Protein AF-A0A1I5WFT8-F1 (afdb_monomer_lite)

Foldseek 3Di:
DCVVVVHDDDDDPPVDCVVPVVVVVVVVCCCPPPVPPDDDPDPVVVVVSVVVVVVCQQPPDQDVVVVRDRHD

pLDDT: mean 89.95, std 8.31, range [57.34, 98.38]

InterPro domains:
  IPR001584 Integrase, catalytic core [PF13333] (24-65)
  IPR001584 Integrase, catalytic core [PS50994] (1-72)
  IPR012337 Ribonuclease H-like superfamily [SSF53098] (2-71)
  IPR036397 Ribonuclease H superfamily [G3DSA:3.30.420.10] (1-71)
  IPR050900 Transposase IS3/IS150/IS904 [PTHR46889] (4-71)

Radius of gyration: 16.06 Å; chains: 1; bounding box: 39×27×38 Å

Secondary structure (DSSP, 8-state):
-TTTTTPPP--PPTT--TTHHHHHHHHHHHIIIIITT---SSHHHHHHHHHHHHHHHHHT--BGGGTSBPP-

Structure (mmCIF, N/CA/C/O backbone):
data_AF-A0A1I5WFT8-F1
#
_entry.id   AF-A0A1I5WFT8-F1
#
loop_
_atom_site.group_PDB
_atom_site.id
_atom_site.type_symbol
_atom_site.label_atom_id
_atom_site.label_alt_id
_atom_site.label_comp_id
_atom_site.label_asym_id
_atom_site.label_entity_id
_atom_site.label_seq_id
_atom_site.pdbx_PDB_ins_code
_atom_site.Cartn_x
_atom_site.Cartn_y
_atom_site.Cartn_z
_atom_site.occupancy
_atom_site.B_iso_or_equiv
_atom_site.auth_seq_id
_atom_site.auth_comp_id
_atom_site.auth_asym_id
_atom_site.auth_atom_id
_atom_site.pdbx_PDB_model_num
ATOM 1 N N . PHE A 1 1 ? 21.009 -8.885 4.700 1.00 89.31 1 PHE A N 1
ATOM 2 C CA . PHE A 1 1 ? 19.797 -9.425 4.051 1.00 89.31 1 PHE A CA 1
ATOM 3 C C . PHE A 1 1 ? 19.984 -9.559 2.541 1.00 89.31 1 PHE A C 1
ATOM 5 O O . PHE A 1 1 ? 20.166 -10.677 2.091 1.00 89.31 1 PHE A O 1
ATOM 12 N N . ALA A 1 2 ? 20.045 -8.471 1.764 1.00 90.38 2 ALA A N 1
ATOM 13 C CA . ALA A 1 2 ? 20.114 -8.557 0.298 1.00 90.38 2 ALA A CA 1
ATOM 14 C C . ALA A 1 2 ? 21.312 -9.356 -0.242 1.00 90.38 2 ALA A C 1
ATOM 16 O O . ALA A 1 2 ? 21.111 -10.283 -1.013 1.00 90.38 2 ALA A O 1
ATOM 17 N N . ASN A 1 3 ? 22.526 -9.100 0.256 1.00 90.94 3 ASN A N 1
ATOM 18 C CA . ASN A 1 3 ? 23.713 -9.878 -0.134 1.00 90.94 3 ASN A CA 1
ATOM 19 C C . ASN A 1 3 ? 23.613 -11.364 0.252 1.00 90.94 3 ASN A C 1
ATOM 21 O O . ASN A 1 3 ? 24.134 -12.218 -0.453 1.00 90.94 3 ASN A O 1
ATOM 25 N N . HIS A 1 4 ? 22.932 -11.675 1.360 1.00 95.81 4 HIS A N 1
ATOM 26 C CA . HIS A 1 4 ? 22.739 -13.052 1.822 1.00 95.81 4 HIS A CA 1
ATOM 27 C C . HIS A 1 4 ? 21.778 -13.825 0.906 1.00 95.81 4 HIS A C 1
ATOM 29 O O . HIS A 1 4 ? 22.015 -14.991 0.622 1.00 95.81 4 HIS A O 1
ATOM 35 N N . TYR A 1 5 ? 20.740 -13.154 0.398 1.00 95.88 5 TYR A N 1
ATOM 36 C CA . TYR A 1 5 ? 19.760 -13.717 -0.536 1.00 95.88 5 TYR A CA 1
ATOM 37 C C . TYR A 1 5 ? 20.064 -13.405 -2.012 1.00 95.88 5 TYR A C 1
ATOM 39 O O . TYR A 1 5 ? 19.209 -13.626 -2.863 1.00 95.88 5 TYR A O 1
ATOM 47 N N . GLN A 1 6 ? 21.254 -12.874 -2.320 1.00 95.00 6 GLN A N 1
ATOM 48 C CA . GLN A 1 6 ? 21.676 -12.485 -3.675 1.00 95.00 6 GLN A CA 1
ATOM 49 C C . GLN A 1 6 ? 20.668 -11.570 -4.404 1.00 95.00 6 GLN A C 1
ATOM 51 O O . GLN A 1 6 ? 20.493 -11.644 -5.619 1.00 95.00 6 GLN A O 1
ATOM 56 N N . LEU A 1 7 ? 20.000 -10.687 -3.659 1.00 94.56 7 LEU A N 1
ATOM 57 C CA . LEU A 1 7 ? 19.054 -9.722 -4.214 1.00 94.56 7 LEU A CA 1
ATOM 58 C C . LEU A 1 7 ? 19.804 -8.523 -4.797 1.00 94.56 7 LEU A C 1
ATOM 60 O O . LEU A 1 7 ? 20.643 -7.917 -4.129 1.00 94.56 7 LEU A O 1
ATOM 64 N N . ILE A 1 8 ? 19.451 -8.141 -6.022 1.00 92.12 8 ILE A N 1
ATOM 65 C CA . ILE A 1 8 ? 19.990 -6.949 -6.676 1.00 92.12 8 ILE A CA 1
ATOM 66 C C . ILE A 1 8 ? 19.174 -5.737 -6.233 1.00 92.12 8 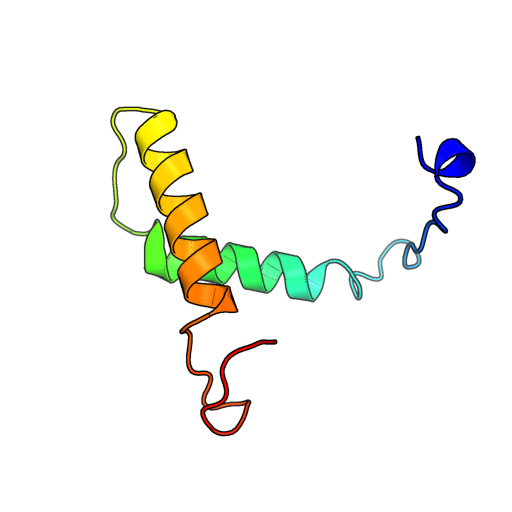ILE A C 1
ATOM 68 O O . ILE A 1 8 ? 17.956 -5.695 -6.401 1.00 92.12 8 ILE A O 1
ATOM 72 N N . HIS A 1 9 ? 19.847 -4.729 -5.685 1.00 86.25 9 HIS A N 1
ATOM 73 C CA . HIS A 1 9 ? 19.211 -3.450 -5.396 1.00 86.25 9 HIS A CA 1
ATOM 74 C C . HIS A 1 9 ? 18.982 -2.690 -6.702 1.00 86.25 9 HIS A C 1
ATOM 76 O O . HIS A 1 9 ? 19.931 -2.379 -7.420 1.00 86.25 9 HIS A O 1
ATOM 82 N N . SER A 1 10 ? 17.727 -2.353 -6.982 1.00 84.50 10 SER A N 1
ATOM 83 C CA . SER A 1 10 ? 17.351 -1.493 -8.100 1.00 84.50 10 SER A CA 1
ATOM 84 C C . SER A 1 10 ? 16.752 -0.212 -7.541 1.00 84.50 10 SER A C 1
ATOM 86 O O . SER A 1 10 ? 15.670 -0.245 -6.965 1.00 84.50 10 SER A O 1
ATOM 88 N N . MET A 1 11 ? 17.466 0.902 -7.697 1.00 84.25 11 MET A N 1
ATOM 89 C CA . MET A 1 11 ? 17.020 2.228 -7.273 1.00 84.25 11 MET A CA 1
ATOM 90 C C . MET A 1 11 ? 17.140 3.194 -8.447 1.00 84.25 11 MET A C 1
ATOM 92 O O . MET A 1 11 ? 18.186 3.263 -9.101 1.00 84.25 11 MET A O 1
ATOM 96 N N . SER A 1 12 ? 16.086 3.964 -8.699 1.00 83.31 12 SER A N 1
ATOM 97 C CA . SER A 1 12 ? 16.140 5.076 -9.648 1.00 83.31 12 SER A CA 1
ATOM 98 C C . SER A 1 12 ? 17.081 6.188 -9.153 1.00 83.31 12 SER A C 1
ATOM 100 O O . SER A 1 12 ? 17.379 6.301 -7.962 1.00 83.31 12 SER A O 1
ATOM 102 N N . AR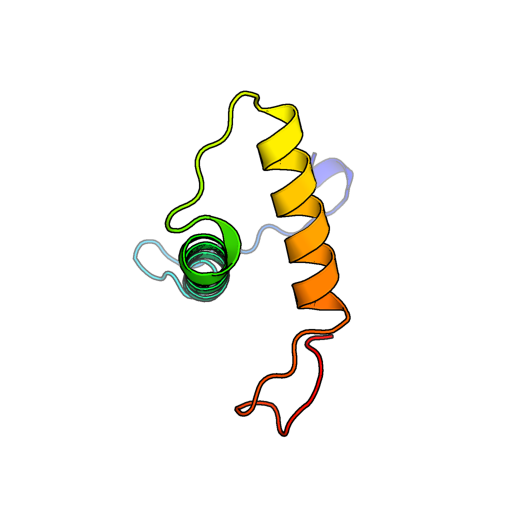G A 1 13 ? 17.567 7.046 -10.065 1.00 86.25 13 ARG A N 1
ATOM 103 C CA . ARG A 1 13 ? 18.346 8.239 -9.675 1.00 86.25 13 ARG A CA 1
ATOM 104 C C . ARG A 1 13 ? 17.519 9.140 -8.753 1.00 86.25 13 ARG A C 1
ATOM 106 O O . ARG A 1 13 ? 16.306 9.240 -8.909 1.00 86.25 13 ARG A O 1
ATOM 113 N N . VAL A 1 14 ? 18.189 9.867 -7.859 1.00 86.06 14 VAL A N 1
ATOM 114 C CA . VAL A 1 14 ? 17.547 10.891 -7.018 1.00 86.06 14 VAL A CA 1
ATOM 115 C C . VAL A 1 14 ? 16.720 11.844 -7.893 1.00 86.06 14 VAL A C 1
ATOM 117 O O . VAL A 1 14 ? 17.196 12.316 -8.926 1.00 86.06 14 VAL A O 1
ATOM 120 N N . GLY A 1 15 ? 15.463 12.081 -7.509 1.00 83.88 15 GLY A N 1
ATOM 121 C CA . GLY A 1 15 ? 14.510 12.884 -8.287 1.00 83.88 15 GLY A CA 1
ATOM 122 C C . GLY A 1 15 ? 13.799 12.138 -9.427 1.00 83.88 15 GLY A C 1
ATOM 123 O O . GLY A 1 15 ? 13.040 12.753 -10.174 1.00 83.88 15 GLY A O 1
ATOM 124 N N . LYS A 1 16 ? 14.010 10.824 -9.582 1.00 83.06 16 LYS A N 1
ATOM 125 C CA . LYS A 1 16 ? 13.234 9.952 -10.477 1.00 83.06 16 LYS A CA 1
ATOM 126 C C . LYS A 1 16 ? 12.432 8.959 -9.639 1.00 83.06 16 LYS A C 1
ATOM 128 O O . LYS A 1 16 ? 12.999 8.040 -9.074 1.00 83.06 16 LYS A O 1
ATOM 133 N N . CYS A 1 17 ? 11.115 9.135 -9.590 1.00 83.06 17 CYS A N 1
ATOM 134 C CA . CYS A 1 17 ? 10.181 8.298 -8.829 1.00 83.06 17 CYS A CA 1
ATOM 135 C C . CYS A 1 17 ? 9.537 7.195 -9.687 1.00 83.06 17 CYS A C 1
ATOM 137 O O . CYS A 1 17 ? 8.358 6.896 -9.531 1.00 83.06 17 CYS A O 1
ATOM 139 N N . ILE A 1 18 ? 10.270 6.626 -10.648 1.00 83.50 18 ILE A N 1
ATOM 140 C CA . ILE A 1 18 ? 9.692 5.675 -11.617 1.00 83.50 18 ILE A CA 1
ATOM 141 C C . ILE A 1 18 ? 9.225 4.396 -10.909 1.00 83.50 18 ILE A C 1
ATOM 143 O O . ILE A 1 18 ? 8.171 3.852 -11.223 1.00 83.50 18 ILE A O 1
ATOM 147 N N . ASP A 1 19 ? 10.006 3.956 -9.930 1.00 83.50 19 ASP A N 1
ATOM 148 C CA . ASP A 1 19 ? 9.702 2.858 -9.013 1.00 83.50 19 ASP A CA 1
ATOM 149 C C . ASP A 1 19 ? 8.620 3.237 -7.987 1.00 83.50 19 ASP A C 1
ATOM 151 O O . ASP A 1 19 ? 7.752 2.427 -7.669 1.00 83.50 19 ASP A O 1
ATOM 155 N N . ASN A 1 20 ? 8.643 4.476 -7.496 1.00 87.56 20 ASN A N 1
ATOM 156 C CA . ASN A 1 20 ? 7.763 4.924 -6.420 1.00 87.56 20 ASN A CA 1
ATOM 157 C C . ASN A 1 20 ? 6.343 5.325 -6.884 1.00 87.56 20 ASN A C 1
ATOM 159 O O . ASN A 1 20 ? 5.369 5.106 -6.170 1.00 87.56 20 ASN A O 1
ATOM 163 N N . GLY A 1 21 ? 6.183 5.867 -8.092 1.00 90.56 21 GLY A N 1
ATOM 164 C CA . GLY A 1 21 ? 4.888 6.341 -8.596 1.00 90.56 21 GLY A CA 1
ATOM 165 C C . GLY A 1 21 ? 3.783 5.269 -8.620 1.00 90.56 21 GLY A C 1
ATOM 166 O O . GLY A 1 21 ? 2.669 5.538 -8.162 1.00 90.56 21 GLY A O 1
ATOM 167 N N . PRO A 1 22 ? 4.049 4.038 -9.100 1.00 89.44 22 PRO A N 1
ATOM 168 C CA . PRO A 1 22 ? 3.068 2.953 -9.056 1.00 89.44 22 PRO A CA 1
ATOM 169 C C . PRO A 1 22 ? 2.625 2.587 -7.634 1.00 89.44 22 PRO A C 1
ATOM 171 O O . PRO A 1 22 ? 1.430 2.406 -7.395 1.00 89.44 22 PRO A O 1
ATOM 174 N N . ILE A 1 23 ? 3.560 2.508 -6.681 1.00 92.06 23 ILE A N 1
ATOM 175 C CA . ILE A 1 23 ? 3.228 2.154 -5.296 1.00 92.06 23 ILE A CA 1
ATOM 176 C C . ILE A 1 23 ? 2.490 3.299 -4.585 1.00 92.06 23 ILE A C 1
ATOM 178 O O . ILE A 1 23 ? 1.548 3.046 -3.837 1.00 92.06 23 ILE A O 1
ATOM 182 N N . GLU A 1 24 ? 2.821 4.560 -4.876 1.00 94.75 24 GLU A N 1
ATOM 183 C CA . GLU A 1 24 ? 2.055 5.721 -4.402 1.00 94.75 24 GLU A CA 1
ATOM 184 C C . GLU A 1 24 ? 0.613 5.700 -4.911 1.00 94.75 24 GLU A C 1
ATOM 186 O O . GLU A 1 24 ? -0.323 5.918 -4.138 1.00 94.75 24 GLU A O 1
ATOM 191 N N . ASN A 1 25 ? 0.414 5.391 -6.195 1.00 92.38 25 ASN A N 1
ATOM 192 C CA . ASN A 1 25 ? -0.918 5.277 -6.780 1.00 92.38 25 ASN A CA 1
ATOM 193 C C . ASN A 1 25 ? -1.741 4.158 -6.121 1.00 92.38 25 ASN A C 1
ATOM 195 O O . ASN A 1 25 ? -2.916 4.357 -5.793 1.00 92.38 25 ASN A O 1
ATOM 199 N N . PHE A 1 26 ? -1.115 3.009 -5.870 1.00 92.94 26 PHE A N 1
ATOM 200 C CA . PHE A 1 26 ? -1.736 1.902 -5.151 1.00 92.94 26 PHE A CA 1
ATOM 201 C C . PHE A 1 26 ? -2.189 2.317 -3.744 1.00 92.94 26 PHE A C 1
ATOM 203 O O . PHE A 1 26 ? -3.349 2.116 -3.378 1.00 92.94 26 PHE A O 1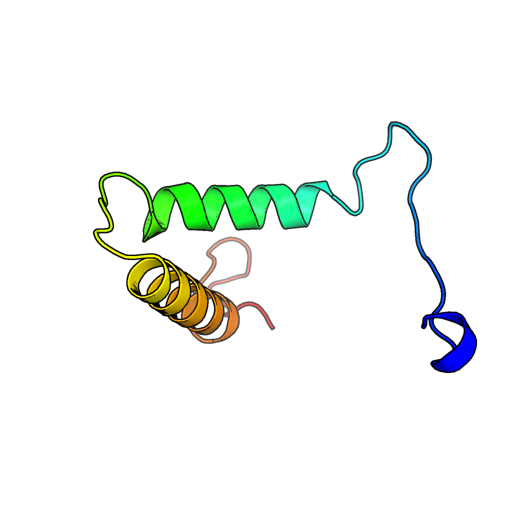
ATOM 210 N N . TRP A 1 27 ? -1.319 2.978 -2.974 1.00 94.94 27 TRP A N 1
ATOM 211 C CA . TRP A 1 27 ? -1.679 3.470 -1.642 1.00 94.94 27 TRP A CA 1
ATOM 212 C C . TRP A 1 27 ? -2.764 4.546 -1.672 1.00 94.94 27 TRP A C 1
ATOM 214 O O . TRP A 1 27 ? -3.626 4.559 -0.793 1.00 94.94 27 TRP A O 1
ATOM 224 N N . GLY A 1 28 ? -2.755 5.429 -2.673 1.00 96.31 28 GLY A N 1
ATOM 225 C CA . GLY A 1 28 ? -3.836 6.391 -2.893 1.00 96.31 28 GLY A CA 1
ATOM 226 C C . GLY A 1 28 ? -5.179 5.694 -3.108 1.00 96.31 28 GLY A C 1
ATOM 227 O O . GLY A 1 28 ? -6.179 6.077 -2.509 1.00 96.31 28 GLY A O 1
ATOM 228 N N . THR A 1 29 ? -5.176 4.607 -3.876 1.00 94.81 29 THR A N 1
ATOM 229 C CA . THR A 1 29 ? -6.368 3.800 -4.157 1.00 94.81 29 THR A CA 1
ATOM 230 C C . THR A 1 29 ? -6.911 3.113 -2.903 1.00 94.81 29 THR A C 1
ATOM 232 O O . THR A 1 29 ? -8.104 3.208 -2.627 1.00 94.81 29 THR A O 1
ATOM 235 N N . ILE A 1 30 ? -6.045 2.486 -2.095 1.00 96.12 30 ILE A N 1
ATOM 236 C CA . ILE A 1 30 ? -6.439 1.900 -0.799 1.00 96.12 30 ILE A CA 1
ATOM 237 C C . ILE A 1 30 ? -7.088 2.963 0.091 1.00 96.12 30 ILE A C 1
ATOM 239 O O . ILE A 1 30 ? -8.141 2.732 0.689 1.00 96.12 30 ILE A O 1
ATOM 243 N N . LYS A 1 31 ? -6.456 4.136 0.189 1.00 96.44 31 LYS A N 1
ATOM 244 C CA . LYS A 1 31 ? -6.951 5.214 1.045 1.00 96.44 31 LYS A CA 1
ATOM 245 C C . LYS A 1 31 ? -8.318 5.712 0.594 1.00 96.44 31 LYS A C 1
ATOM 247 O O . LYS A 1 31 ? -9.167 5.964 1.438 1.00 96.44 31 LYS A O 1
ATOM 252 N N . GLU A 1 32 ? -8.522 5.830 -0.709 1.00 96.75 32 GLU A N 1
ATOM 253 C CA . GLU A 1 32 ? -9.747 6.369 -1.289 1.00 96.75 32 GLU A CA 1
ATOM 254 C C . GLU A 1 32 ? -10.917 5.379 -1.247 1.00 96.75 32 GLU A C 1
ATOM 256 O O . GLU A 1 32 ? -12.024 5.753 -0.871 1.00 96.75 32 GLU A O 1
ATOM 261 N N . GLU A 1 33 ? -10.681 4.120 -1.611 1.00 94.88 33 GLU A N 1
ATOM 262 C CA . GLU A 1 33 ? -11.755 3.135 -1.780 1.00 94.88 33 GLU A CA 1
ATOM 263 C C . GLU A 1 33 ? -12.075 2.349 -0.504 1.00 94.88 33 GLU A C 1
ATOM 265 O O . GLU A 1 33 ? -13.216 1.931 -0.320 1.00 94.88 33 GLU A O 1
ATOM 270 N N . MET A 1 34 ? -11.084 2.116 0.363 1.00 95.31 34 MET A N 1
ATOM 271 C CA . MET A 1 34 ? -11.247 1.295 1.570 1.00 95.31 34 MET A CA 1
ATOM 272 C C . MET A 1 34 ? -11.257 2.130 2.848 1.00 95.31 34 MET A C 1
ATOM 274 O O . MET A 1 34 ? -12.094 1.913 3.723 1.00 95.31 34 MET A O 1
ATOM 278 N N . TYR A 1 35 ? -10.314 3.064 2.978 1.00 96.31 35 TYR A N 1
ATOM 279 C CA . TYR A 1 35 ? -10.094 3.775 4.239 1.00 96.31 35 TYR A CA 1
ATOM 280 C C . TYR A 1 35 ? -10.964 5.030 4.387 1.00 96.31 35 TYR A C 1
ATOM 282 O O . TYR A 1 35 ? -11.314 5.419 5.503 1.00 96.31 35 TYR A O 1
ATOM 290 N N . ARG A 1 36 ? -11.303 5.705 3.283 1.00 96.44 36 ARG A N 1
ATOM 291 C CA . ARG A 1 36 ? -11.993 6.995 3.332 1.00 96.44 36 ARG A CA 1
ATOM 292 C C . ARG A 1 36 ? -13.360 6.857 4.008 1.00 96.44 36 ARG A C 1
ATOM 294 O O . ARG A 1 36 ? -14.131 5.957 3.702 1.00 96.44 36 ARG A O 1
ATOM 301 N N . LEU A 1 37 ? -13.661 7.796 4.911 1.00 93.88 37 LEU A N 1
ATOM 302 C CA . LEU A 1 37 ? -14.880 7.837 5.740 1.00 93.88 37 LEU A CA 1
ATOM 303 C C . LEU A 1 37 ? -15.040 6.671 6.730 1.00 93.88 37 LEU A C 1
ATOM 305 O O . LEU A 1 37 ? -16.110 6.523 7.319 1.00 93.88 37 LEU A O 1
ATOM 309 N N . LYS A 1 38 ? -13.991 5.876 6.956 1.00 95.12 38 LYS A N 1
ATOM 310 C CA . LYS A 1 38 ? -14.000 4.794 7.935 1.00 95.12 38 LYS A CA 1
ATOM 311 C C . LYS A 1 38 ? -13.164 5.156 9.157 1.00 95.12 38 LYS A C 1
ATOM 313 O O . LYS A 1 38 ? -12.058 5.679 9.040 1.00 95.12 38 LYS A O 1
ATOM 318 N N . THR A 1 39 ? -13.697 4.864 10.338 1.00 96.25 39 THR A N 1
ATOM 319 C CA . THR A 1 39 ? -12.975 4.962 11.607 1.00 96.25 39 THR A CA 1
ATOM 320 C C . THR A 1 39 ? -12.700 3.567 12.146 1.00 96.25 39 THR A C 1
ATOM 322 O O . THR A 1 39 ? -13.514 2.655 12.005 1.00 96.25 39 THR A O 1
ATOM 325 N N . TYR A 1 40 ? -11.531 3.403 12.757 1.00 96.75 40 TYR A N 1
ATOM 326 C CA . TYR A 1 40 ? -11.087 2.144 13.338 1.00 96.75 40 TYR A CA 1
ATOM 327 C C . TYR A 1 40 ? -10.888 2.323 14.835 1.00 96.75 40 TYR A C 1
ATOM 329 O O . TYR A 1 40 ? -10.334 3.328 15.278 1.00 96.75 40 TYR A O 1
ATOM 337 N N . THR A 1 41 ? -11.350 1.347 15.608 1.00 96.56 41 THR A N 1
ATOM 338 C CA . THR A 1 41 ? -11.199 1.319 17.067 1.00 96.56 41 THR A CA 1
ATOM 339 C C . THR A 1 41 ? -9.965 0.536 17.513 1.00 96.56 41 THR A C 1
ATOM 341 O O . THR A 1 41 ? -9.555 0.671 18.663 1.00 96.56 41 THR A O 1
ATOM 344 N N . SER A 1 42 ? -9.362 -0.256 16.620 1.00 98.00 42 SER A N 1
ATOM 345 C CA . SER A 1 42 ? -8.140 -1.016 16.875 1.00 98.00 42 SER A CA 1
ATOM 346 C C . SER A 1 42 ? -7.239 -1.081 15.642 1.00 98.00 42 SER A C 1
ATOM 348 O O . SER A 1 42 ? -7.691 -0.919 14.503 1.00 98.00 42 SER A O 1
ATOM 350 N N . PHE A 1 43 ? -5.951 -1.323 15.880 1.00 97.69 43 PHE A N 1
ATOM 351 C CA . PHE A 1 43 ? -4.973 -1.519 14.814 1.00 97.69 43 PHE A CA 1
ATOM 352 C C . PHE A 1 43 ? -5.257 -2.809 14.035 1.00 97.69 43 PHE A C 1
ATOM 354 O O . PHE A 1 43 ? -5.187 -2.816 12.810 1.00 97.69 43 PHE A O 1
ATOM 361 N N . GLU A 1 44 ? -5.655 -3.870 14.731 1.00 98.38 44 GLU A N 1
ATOM 362 C CA . GLU A 1 44 ? -5.942 -5.189 14.166 1.00 98.38 44 GLU A CA 1
ATOM 363 C C . GLU A 1 44 ? -7.093 -5.125 13.155 1.00 98.38 44 GLU A C 1
ATOM 365 O O . GLU A 1 44 ? -7.039 -5.770 12.111 1.00 98.38 44 GLU A O 1
ATOM 370 N N . ALA A 1 45 ? -8.114 -4.300 13.422 1.00 97.88 45 ALA A N 1
ATOM 371 C CA . ALA A 1 45 ? -9.217 -4.096 12.487 1.00 97.88 45 ALA A CA 1
ATOM 372 C C . ALA A 1 45 ? -8.744 -3.403 11.197 1.00 97.88 45 ALA A C 1
ATOM 374 O O . ALA A 1 45 ? -9.133 -3.799 10.099 1.00 97.88 45 ALA A O 1
ATOM 375 N N . LEU A 1 46 ? -7.869 -2.399 11.319 1.00 97.69 46 LEU A N 1
ATOM 376 C CA . LEU A 1 46 ? -7.268 -1.729 10.166 1.00 97.69 46 LEU A CA 1
ATOM 377 C C . LEU A 1 46 ? -6.365 -2.682 9.369 1.00 97.69 46 LEU A C 1
ATOM 379 O O . LEU A 1 46 ? -6.446 -2.729 8.142 1.00 97.69 46 LEU A O 1
ATOM 383 N N . GLU A 1 47 ? -5.515 -3.448 10.051 1.00 98.06 47 GLU A N 1
ATOM 384 C CA . GLU A 1 47 ? -4.624 -4.425 9.425 1.00 98.06 47 GLU A CA 1
ATOM 385 C C . GLU A 1 47 ? -5.417 -5.492 8.658 1.00 98.06 47 GLU A C 1
ATOM 387 O O . GLU A 1 47 ? -5.092 -5.804 7.506 1.00 98.06 47 GLU A O 1
ATOM 392 N N . GLN A 1 48 ? -6.489 -6.013 9.263 1.00 98.06 48 GLN A N 1
ATOM 393 C CA . GLN A 1 48 ? -7.356 -7.005 8.639 1.00 98.06 48 GLN A CA 1
ATOM 394 C C . GLN A 1 48 ? -7.973 -6.478 7.340 1.00 98.06 48 GLN A C 1
ATOM 396 O O . GLN A 1 48 ? -7.926 -7.170 6.317 1.00 98.06 48 GLN A O 1
ATOM 401 N N . ASP A 1 49 ? -8.495 -5.252 7.350 1.00 97.56 49 ASP A N 1
ATOM 402 C CA . ASP A 1 49 ? -9.109 -4.649 6.168 1.00 97.56 49 ASP A CA 1
ATOM 403 C C . ASP A 1 49 ? -8.093 -4.325 5.076 1.00 97.56 49 ASP A C 1
ATOM 405 O O . ASP A 1 49 ? -8.354 -4.592 3.901 1.00 97.56 49 ASP A O 1
ATOM 409 N N . ILE A 1 50 ? -6.904 -3.831 5.436 1.00 97.50 50 ILE A N 1
ATOM 410 C CA . ILE A 1 50 ? -5.804 -3.657 4.478 1.00 97.50 50 ILE A CA 1
ATOM 411 C C . ILE A 1 50 ? -5.460 -5.006 3.838 1.00 97.50 50 ILE A C 1
ATOM 413 O O . ILE A 1 50 ? -5.387 -5.112 2.613 1.00 97.50 50 ILE A O 1
ATOM 417 N N . SER A 1 51 ? -5.305 -6.060 4.641 1.00 97.75 51 SER A N 1
ATOM 418 C CA . SER A 1 51 ? -4.975 -7.402 4.156 1.00 97.75 51 SER A CA 1
ATOM 419 C C . SER A 1 51 ? -6.059 -7.973 3.233 1.00 97.75 51 SER A C 1
ATOM 421 O O . SER A 1 51 ? -5.764 -8.577 2.195 1.00 97.75 51 SER A O 1
ATOM 423 N N . GLN A 1 52 ? -7.334 -7.768 3.573 1.00 97.31 52 GLN A N 1
ATOM 424 C CA . GLN A 1 52 ? -8.460 -8.180 2.740 1.00 97.31 52 GLN A CA 1
ATOM 425 C C . GLN A 1 52 ? -8.518 -7.387 1.433 1.00 97.31 52 GLN A C 1
ATOM 427 O O . GLN A 1 52 ? -8.728 -7.972 0.368 1.00 97.31 52 GLN A O 1
ATOM 432 N N . TYR A 1 53 ? -8.289 -6.078 1.493 1.00 96.38 53 TYR A N 1
ATOM 433 C CA . TYR A 1 53 ? -8.322 -5.223 0.320 1.00 96.38 53 TYR A CA 1
ATOM 434 C C . TYR A 1 53 ? -7.165 -5.520 -0.640 1.00 96.38 53 TYR A C 1
ATOM 436 O O . TYR A 1 53 ? -7.392 -5.600 -1.843 1.00 96.38 53 TYR A O 1
ATOM 444 N N . IL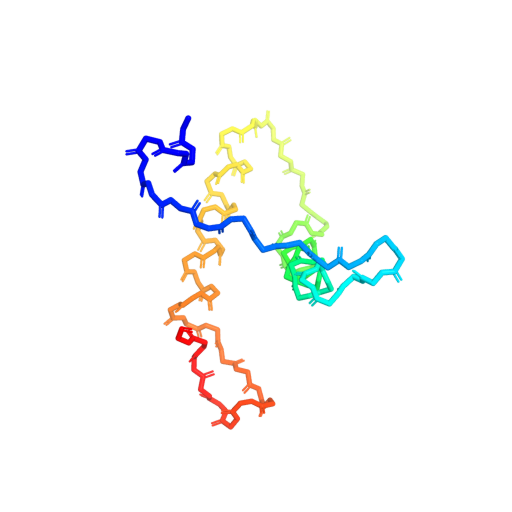E A 1 54 ? -5.951 -5.783 -0.142 1.00 95.75 54 ILE A N 1
ATOM 445 C CA . ILE A 1 54 ? -4.819 -6.232 -0.974 1.00 95.75 54 ILE A CA 1
ATOM 446 C C . ILE A 1 54 ? -5.175 -7.536 -1.702 1.00 95.75 54 ILE A C 1
ATOM 448 O O . ILE A 1 54 ? -4.960 -7.658 -2.909 1.00 95.75 54 ILE A O 1
ATOM 452 N N . ARG A 1 55 ? -5.782 -8.504 -0.997 1.00 96.00 55 ARG A N 1
ATOM 453 C CA . ARG A 1 55 ? -6.264 -9.747 -1.621 1.00 96.00 55 ARG A CA 1
ATOM 454 C C . ARG A 1 55 ? -7.302 -9.472 -2.704 1.00 96.00 55 ARG A C 1
ATOM 456 O O . ARG A 1 55 ? -7.195 -10.033 -3.792 1.00 96.00 55 ARG A O 1
ATOM 463 N N . PHE A 1 56 ? -8.282 -8.610 -2.441 1.00 94.44 56 PHE A N 1
ATOM 464 C CA . PHE A 1 56 ? -9.266 -8.189 -3.442 1.00 94.44 56 PHE A CA 1
ATOM 465 C C . PHE A 1 56 ? -8.596 -7.532 -4.657 1.00 94.44 56 PHE A C 1
ATOM 467 O O . PHE A 1 56 ? -8.890 -7.907 -5.793 1.00 94.44 56 PHE A O 1
ATOM 474 N N . TYR A 1 57 ? -7.663 -6.609 -4.423 1.00 92.38 57 TYR A N 1
ATOM 475 C CA . TYR A 1 57 ? -6.945 -5.885 -5.465 1.00 92.38 57 TYR A CA 1
ATOM 476 C C . TYR A 1 57 ? -6.232 -6.844 -6.426 1.00 92.38 57 TYR A C 1
ATOM 478 O O . TYR A 1 57 ? -6.389 -6.723 -7.636 1.00 92.38 57 TYR A O 1
ATOM 486 N N . ASN A 1 58 ? -5.534 -7.847 -5.887 1.00 90.75 58 ASN A N 1
ATOM 487 C CA . ASN A 1 58 ? -4.738 -8.789 -6.679 1.00 90.75 58 ASN A CA 1
ATOM 488 C C . ASN A 1 58 ? -5.544 -9.942 -7.296 1.00 90.75 58 ASN A C 1
ATOM 490 O O . ASN A 1 58 ? -5.038 -10.636 -8.165 1.00 90.75 58 ASN A O 1
ATOM 494 N N . THR A 1 59 ? -6.768 -10.217 -6.831 1.00 90.50 59 THR A N 1
ATOM 495 C CA . THR A 1 59 ? -7.506 -11.425 -7.269 1.00 90.50 59 THR A CA 1
ATOM 496 C C . THR A 1 59 ? -8.860 -11.145 -7.898 1.00 90.50 59 THR A C 1
ATOM 498 O O . THR A 1 59 ? -9.440 -12.042 -8.505 1.00 90.50 59 THR A O 1
ATOM 501 N N . ARG A 1 60 ? -9.407 -9.937 -7.732 1.00 89.44 60 ARG A N 1
ATOM 502 C CA . ARG A 1 60 ? -10.793 -9.627 -8.119 1.00 89.44 60 ARG A CA 1
ATOM 503 C C . ARG A 1 60 ? -10.991 -8.237 -8.713 1.00 89.44 60 ARG A C 1
ATOM 505 O O . ARG A 1 60 ? -12.017 -8.017 -9.350 1.00 89.44 60 ARG A O 1
ATOM 512 N N . ARG A 1 61 ? -10.069 -7.289 -8.514 1.00 87.38 61 ARG A N 1
ATOM 513 C CA . ARG A 1 61 ? -10.235 -5.917 -9.014 1.00 87.38 61 ARG A CA 1
ATOM 514 C C . ARG A 1 61 ? -10.196 -5.888 -10.536 1.00 87.38 61 ARG A C 1
ATOM 516 O O . ARG A 1 61 ? -9.166 -6.128 -11.149 1.00 87.38 61 ARG A O 1
ATOM 523 N N . VAL A 1 62 ? -11.306 -5.511 -11.148 1.00 83.94 62 VAL A N 1
ATOM 524 C CA . VAL A 1 62 ? -11.404 -5.341 -12.597 1.00 83.94 62 VAL A CA 1
ATOM 525 C C . VAL A 1 62 ? -10.978 -3.923 -12.963 1.00 83.94 62 VAL A C 1
ATOM 527 O O . VAL A 1 62 ? -11.516 -2.956 -12.430 1.00 83.94 62 VAL A O 1
ATOM 530 N N . THR A 1 63 ? -10.023 -3.778 -13.884 1.00 77.12 63 THR A N 1
ATOM 531 C CA . THR A 1 63 ? -9.582 -2.451 -14.344 1.00 77.12 63 THR A CA 1
ATOM 532 C C . THR A 1 63 ? -9.964 -2.232 -15.804 1.00 77.12 63 THR A C 1
ATOM 534 O O . THR A 1 63 ? -9.514 -2.964 -16.686 1.00 77.12 63 THR A O 1
ATOM 537 N N . LEU A 1 64 ? -10.747 -1.181 -16.084 1.00 74.88 64 LEU A N 1
ATOM 538 C CA . LEU A 1 64 ? -11.161 -0.818 -17.451 1.00 74.88 64 LEU A CA 1
ATOM 539 C C . LEU A 1 64 ? -9.957 -0.606 -18.375 1.00 74.88 64 LEU A C 1
ATOM 541 O O . LEU A 1 64 ? -9.932 -1.099 -19.498 1.00 74.88 64 LEU A O 1
ATOM 545 N N . LYS A 1 65 ? -8.910 0.046 -17.855 1.00 73.50 65 LYS A N 1
ATOM 546 C CA . LYS A 1 65 ? -7.645 0.287 -18.564 1.00 73.50 65 LYS A CA 1
ATOM 547 C C . LYS A 1 65 ? -6.916 -1.003 -18.973 1.00 73.50 65 LYS A C 1
ATOM 549 O O . LYS A 1 65 ? -6.106 -0.967 -19.888 1.00 73.50 65 LYS A O 1
ATOM 554 N N . MET A 1 66 ? -7.213 -2.133 -18.326 1.00 73.94 66 MET A N 1
ATOM 555 C CA . MET A 1 66 ? -6.655 -3.449 -18.659 1.00 73.94 66 MET A CA 1
ATOM 556 C C . MET A 1 66 ? -7.639 -4.338 -19.432 1.00 73.94 66 MET A C 1
ATOM 558 O O . MET A 1 66 ? -7.466 -5.553 -19.464 1.00 73.94 66 MET A O 1
ATOM 562 N N . GLY A 1 67 ? -8.686 -3.768 -20.038 1.00 79.12 67 GLY A N 1
ATOM 563 C CA . GLY A 1 67 ? -9.674 -4.543 -20.791 1.00 79.12 67 GLY A CA 1
ATOM 564 C C . GLY A 1 67 ? -10.464 -5.499 -19.900 1.00 79.12 67 GLY A C 1
ATOM 565 O O . GLY A 1 67 ? -10.665 -6.653 -20.264 1.00 79.12 67 GLY A O 1
ATOM 566 N N . LEU A 1 68 ? -10.859 -5.024 -18.713 1.00 79.12 68 LEU A N 1
ATOM 567 C CA . LEU A 1 68 ? -11.589 -5.791 -17.698 1.00 79.12 68 LEU A CA 1
ATOM 568 C C . LEU A 1 68 ? -10.817 -6.995 -17.129 1.00 79.12 68 LEU A C 1
ATOM 570 O O . LEU A 1 68 ? -11.411 -7.942 -16.617 1.00 79.12 68 LEU A O 1
ATOM 574 N N . ARG A 1 69 ? -9.484 -6.958 -17.182 1.00 75.44 69 ARG A N 1
ATOM 575 C CA . ARG A 1 69 ? -8.636 -7.979 -16.558 1.00 75.44 69 ARG A CA 1
ATOM 576 C C . ARG A 1 69 ? -8.373 -7.664 -15.089 1.00 75.44 69 ARG A C 1
ATOM 578 O O . ARG A 1 69 ? -8.369 -6.499 -14.675 1.00 75.44 69 ARG A O 1
ATOM 585 N N . ILE A 1 70 ? -8.136 -8.731 -14.334 1.00 75.81 70 ILE A N 1
ATOM 586 C CA . ILE A 1 70 ? -7.625 -8.679 -12.967 1.00 75.81 70 ILE A CA 1
ATOM 587 C C . ILE A 1 70 ? -6.103 -8.455 -13.049 1.00 75.81 70 ILE A C 1
ATOM 589 O O . ILE A 1 70 ? -5.468 -9.097 -13.892 1.00 75.81 70 ILE A O 1
ATOM 593 N N . PRO A 1 71 ? -5.521 -7.538 -12.249 1.00 69.38 71 PRO A N 1
ATOM 594 C CA . PRO A 1 71 ? -4.073 -7.411 -12.128 1.00 69.38 71 PRO A CA 1
ATOM 595 C C . PRO A 1 71 ? -3.458 -8.766 -11.762 1.00 69.38 71 PRO A C 1
ATOM 597 O O . P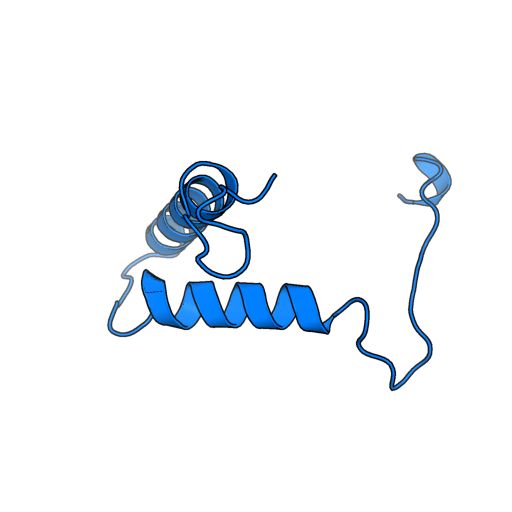RO A 1 71 ? -3.88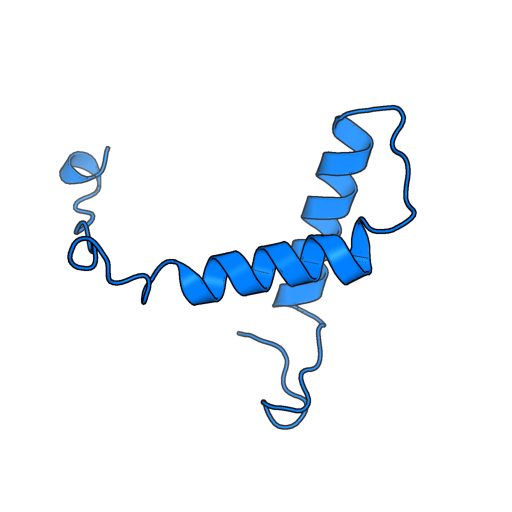4 -9.370 -10.781 1.00 69.38 71 PRO A O 1
ATOM 600 N N . VAL A 1 72 ? -2.500 -9.241 -12.562 1.00 57.34 72 VAL A N 1
ATOM 601 C CA . VAL A 1 72 ? -1.659 -10.408 -12.240 1.00 57.34 72 VAL A CA 1
ATOM 602 C C . VAL A 1 72 ? -0.409 -9.981 -11.492 1.00 57.34 72 VAL A C 1
ATOM 604 O O . VAL A 1 72 ? 0.120 -8.896 -11.825 1.00 57.34 72 VAL A O 1
#

Organism: NCBI:txid82801

Sequence (72 aa):
FANHYQLIHSMSRVGKCIDNGPIENFWGTIKEEMYRLKTYTSFEALEQDISQYIRFYNTRRVTLKMGLRIPV